Protein AF-A0A519YAA8-F1 (afdb_monomer_lite)

Radius of gyration: 18.39 Å; chains: 1; bounding box: 41×45×32 Å

Secondary structure (DSSP, 8-state):
-----PPPPTTTSPPPHHHHHHHHHH-SS--EEEEEEEPTTSSSEEEEEEEEE-HHHHHH--

Structure (mmCIF, N/CA/C/O backbone):
data_AF-A0A519YAA8-F1
#
_entry.id   AF-A0A519YAA8-F1
#
loop_
_atom_site.group_PDB
_atom_site.id
_atom_site.type_symbol
_atom_site.label_atom_id
_atom_site.label_alt_id
_atom_site.label_comp_id
_atom_site.label_asym_id
_atom_site.label_entity_id
_atom_site.label_seq_id
_atom_site.pdbx_PDB_ins_code
_atom_site.Cartn_x
_atom_site.Cartn_y
_atom_site.Cartn_z
_atom_site.occupancy
_atom_site.B_iso_or_equiv
_atom_site.auth_seq_id
_atom_site.auth_comp_id
_atom_site.auth_asym_id
_atom_site.auth_atom_id
_atom_site.pdbx_PDB_model_num
ATOM 1 N N . MET A 1 1 ? -25.511 37.162 -2.821 1.00 47.34 1 MET A N 1
ATOM 2 C CA . MET A 1 1 ? -24.246 36.518 -2.406 1.00 47.34 1 MET A CA 1
ATOM 3 C C . MET A 1 1 ? -23.668 35.875 -3.655 1.00 47.34 1 MET A C 1
ATOM 5 O O . MET A 1 1 ? -24.329 35.009 -4.208 1.00 47.34 1 MET A O 1
ATOM 9 N N . ALA A 1 2 ? -22.563 36.393 -4.194 1.00 50.38 2 ALA A N 1
ATOM 10 C CA . ALA A 1 2 ? -21.979 35.879 -5.433 1.00 50.38 2 ALA A CA 1
ATOM 11 C C . ALA A 1 2 ? -21.069 34.685 -5.114 1.00 50.38 2 ALA A C 1
ATOM 13 O O . ALA A 1 2 ? -20.133 34.828 -4.329 1.00 50.38 2 ALA A O 1
ATOM 14 N N . SER A 1 3 ? -21.360 33.520 -5.692 1.00 56.12 3 SER A N 1
ATOM 15 C CA . SER A 1 3 ? -20.468 32.360 -5.650 1.00 56.12 3 SER A CA 1
ATOM 16 C C . SER A 1 3 ? -19.261 32.623 -6.551 1.00 56.12 3 SER A C 1
ATOM 18 O O . SER A 1 3 ? -19.427 32.904 -7.735 1.00 56.12 3 SER A O 1
ATOM 20 N N . SER A 1 4 ? -18.055 32.545 -5.990 1.00 69.06 4 SER A N 1
ATOM 21 C CA . SER A 1 4 ? -16.806 32.562 -6.755 1.00 69.06 4 SER A CA 1
ATOM 22 C C . SER A 1 4 ? -16.648 31.218 -7.465 1.00 69.06 4 SER A C 1
ATOM 24 O O . SER A 1 4 ? -16.525 30.186 -6.807 1.00 69.06 4 SER A O 1
ATOM 26 N N . THR A 1 5 ? -16.667 31.206 -8.796 1.00 63.38 5 THR A N 1
ATOM 27 C CA . THR A 1 5 ? -16.205 30.057 -9.582 1.00 63.38 5 THR A CA 1
ATOM 28 C C . THR A 1 5 ? -14.681 30.108 -9.598 1.00 63.38 5 THR A C 1
ATOM 30 O O . THR A 1 5 ? -14.093 30.798 -10.433 1.00 63.38 5 THR A O 1
ATOM 33 N N . ALA A 1 6 ? -14.033 29.459 -8.627 1.00 74.19 6 ALA A N 1
ATOM 34 C CA . ALA A 1 6 ? -12.583 29.300 -8.660 1.00 74.19 6 ALA A CA 1
ATOM 35 C C . ALA A 1 6 ? -12.199 28.595 -9.971 1.00 74.19 6 ALA A C 1
ATOM 37 O O . ALA A 1 6 ? -12.811 27.592 -10.333 1.00 74.19 6 ALA A O 1
ATOM 38 N N . SER A 1 7 ? -11.242 29.163 -10.706 1.00 78.38 7 SER A N 1
ATOM 39 C CA . SER A 1 7 ? -10.738 28.546 -11.931 1.00 78.38 7 SER A CA 1
ATOM 40 C C . SER A 1 7 ? -10.054 27.235 -11.569 1.00 78.38 7 SER A C 1
ATOM 42 O O . SER A 1 7 ? -9.148 27.231 -10.739 1.00 78.38 7 SER A O 1
ATOM 44 N N . GLU A 1 8 ? -10.488 26.153 -12.204 1.00 78.94 8 GLU A N 1
ATOM 45 C CA . GLU A 1 8 ? -9.924 24.816 -12.039 1.00 78.94 8 GLU A CA 1
ATOM 46 C C . GLU A 1 8 ? -8.447 24.838 -12.470 1.00 78.94 8 GLU A C 1
ATOM 48 O O . GLU A 1 8 ? -8.107 25.332 -13.554 1.00 78.94 8 GLU A O 1
ATOM 53 N N . LEU A 1 9 ? -7.551 24.397 -11.589 1.00 81.62 9 LEU A N 1
ATOM 54 C CA . LEU A 1 9 ? -6.122 24.314 -11.865 1.00 81.62 9 LEU A CA 1
ATOM 55 C C . LEU A 1 9 ? -5.813 22.989 -12.572 1.00 81.62 9 LEU A C 1
ATOM 57 O O . LEU A 1 9 ? -6.514 21.999 -12.375 1.00 81.62 9 LEU A O 1
ATOM 61 N N . PRO A 1 10 ? -4.707 22.894 -13.329 1.00 77.00 10 PRO A N 1
ATOM 62 C CA . PRO A 1 10 ? -4.294 21.634 -13.952 1.00 77.00 10 PRO A CA 1
ATOM 63 C C . PRO A 1 10 ? -4.133 20.462 -12.969 1.00 77.00 10 PRO A C 1
ATOM 65 O O . PRO A 1 10 ? -4.237 19.310 -13.375 1.00 77.00 10 PRO A O 1
ATOM 68 N N . ALA A 1 11 ? -3.881 20.752 -11.688 1.00 74.44 11 ALA A N 1
ATOM 69 C CA . ALA A 1 11 ? -3.783 19.756 -10.621 1.00 74.44 11 ALA A CA 1
ATOM 70 C C . ALA A 1 11 ? -5.147 19.227 -10.138 1.00 74.44 11 ALA A C 1
ATOM 72 O O . ALA A 1 11 ? -5.191 18.158 -9.535 1.00 74.44 11 ALA A O 1
ATOM 73 N N . ASP A 1 12 ? -6.236 19.950 -10.409 1.00 78.44 12 ASP A N 1
ATOM 74 C CA . ASP A 1 12 ? -7.601 19.550 -10.050 1.00 78.44 12 ASP A CA 1
ATOM 75 C C . ASP A 1 12 ? -8.187 18.557 -11.071 1.00 78.44 12 ASP A C 1
ATOM 77 O O . ASP A 1 12 ? -9.194 17.899 -10.810 1.00 78.44 12 ASP A O 1
ATOM 81 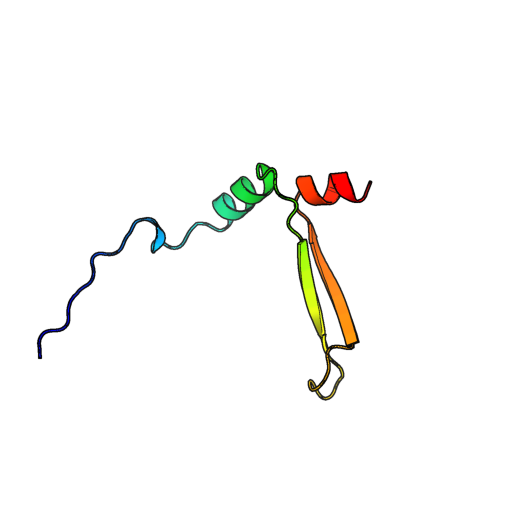N N . ILE A 1 13 ? -7.534 18.403 -12.230 1.00 80.56 13 ILE A N 1
ATOM 82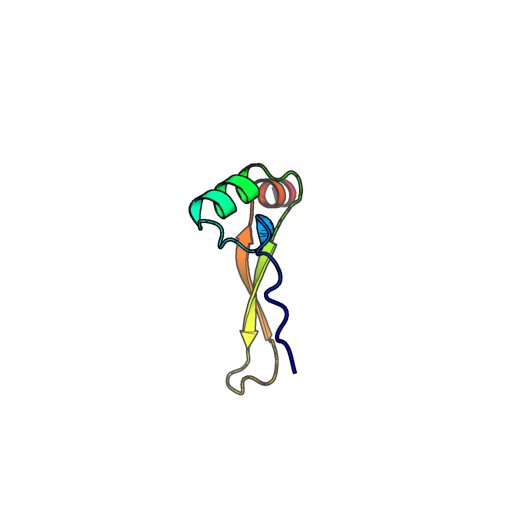 C CA . ILE A 1 13 ? -7.951 17.470 -13.275 1.00 80.56 13 ILE A CA 1
ATOM 83 C C . ILE A 1 13 ? -7.656 16.035 -12.806 1.00 80.56 13 ILE A C 1
ATOM 85 O O . ILE A 1 13 ? -6.499 15.714 -12.517 1.00 80.56 13 ILE A O 1
ATOM 89 N N .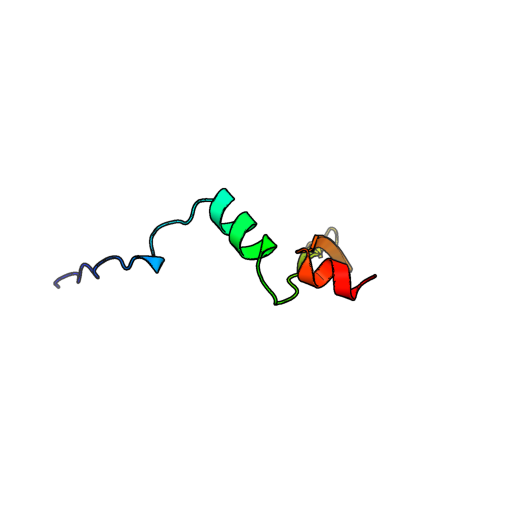 PRO A 1 14 ? -8.660 15.136 -12.769 1.00 79.25 14 PRO A N 1
ATOM 90 C CA . PRO A 1 14 ? -8.448 13.755 -12.366 1.00 79.25 14 PRO A CA 1
ATOM 91 C C . PRO A 1 14 ? -7.427 13.077 -13.283 1.00 79.25 14 PRO A C 1
ATOM 93 O O . PRO A 1 14 ? -7.615 12.943 -14.494 1.00 79.25 14 PRO A O 1
ATOM 96 N N . VAL A 1 15 ? -6.324 12.652 -12.676 1.00 77.88 15 VAL A N 1
ATOM 97 C CA . VAL A 1 15 ? -5.210 12.001 -13.362 1.00 77.88 15 VAL A CA 1
ATOM 98 C C . VAL A 1 15 ? -5.614 10.584 -13.765 1.00 77.88 15 VAL A C 1
ATOM 100 O O . VAL A 1 15 ? -6.269 9.867 -13.007 1.00 77.88 15 VAL A O 1
ATOM 103 N N . SER A 1 16 ? -5.208 10.152 -14.962 1.00 85.62 16 SER A N 1
ATOM 104 C CA . SER A 1 16 ? -5.443 8.774 -15.390 1.00 85.62 16 SER A CA 1
ATOM 105 C C . SER A 1 16 ? -4.696 7.797 -14.478 1.00 85.62 16 SER A C 1
ATOM 107 O O . SER A 1 16 ? -3.551 8.033 -14.086 1.00 85.62 16 SER A O 1
ATOM 109 N N . ALA A 1 17 ? -5.319 6.657 -14.170 1.00 85.56 17 ALA A N 1
ATOM 110 C CA . ALA A 1 17 ? -4.673 5.634 -13.351 1.00 85.56 17 ALA A CA 1
ATOM 111 C C . ALA A 1 17 ? -3.330 5.187 -13.957 1.00 85.56 17 ALA A C 1
ATOM 113 O O . ALA A 1 17 ? -2.378 4.962 -13.219 1.00 85.56 17 ALA A O 1
ATOM 114 N N . ALA A 1 18 ? -3.226 5.116 -15.288 1.00 88.06 18 ALA A N 1
ATOM 115 C CA . ALA A 1 18 ? -1.984 4.774 -15.980 1.00 88.06 18 ALA A CA 1
ATOM 116 C C . ALA A 1 18 ? -0.842 5.749 -15.644 1.00 88.06 18 ALA A C 1
ATOM 118 O O . ALA A 1 18 ? 0.222 5.311 -15.217 1.00 88.06 18 ALA A O 1
ATOM 119 N N . LEU A 1 19 ? -1.094 7.061 -15.721 1.00 89.00 19 LEU A N 1
ATOM 120 C CA . LEU A 1 19 ? -0.075 8.070 -15.430 1.00 89.00 19 LEU A CA 1
ATOM 121 C C . LEU A 1 19 ? 0.401 8.007 -13.970 1.00 89.00 19 LEU A C 1
ATOM 123 O O . LEU A 1 19 ? 1.586 8.182 -13.700 1.00 89.00 19 LEU A O 1
ATOM 127 N N . VAL A 1 20 ? -0.489 7.704 -13.020 1.00 89.50 20 VAL A N 1
ATOM 128 C CA . VAL A 1 20 ? -0.092 7.505 -11.614 1.00 89.50 20 VAL A CA 1
ATOM 129 C C . VAL A 1 20 ? 0.891 6.339 -11.476 1.00 89.50 20 VAL A C 1
ATOM 131 O O . VAL A 1 20 ? 1.902 6.475 -10.788 1.00 89.50 20 VAL A O 1
ATOM 134 N N . HIS A 1 21 ? 0.638 5.210 -12.145 1.00 90.81 21 HIS A N 1
ATOM 135 C CA . HIS A 1 21 ? 1.549 4.062 -12.102 1.00 90.81 21 HIS A CA 1
ATOM 136 C C . HIS A 1 21 ? 2.900 4.384 -12.751 1.00 90.81 21 HIS A C 1
ATOM 138 O O . HIS A 1 21 ? 3.933 4.026 -12.185 1.00 90.81 21 HIS A O 1
ATOM 144 N N . ASP A 1 22 ? 2.908 5.119 -13.866 1.00 94.00 22 ASP A N 1
ATOM 145 C CA . ASP A 1 22 ? 4.143 5.543 -14.534 1.00 94.00 22 ASP A CA 1
ATOM 146 C C . ASP A 1 22 ? 4.993 6.441 -13.626 1.00 94.00 22 ASP A C 1
ATOM 148 O O . ASP A 1 22 ? 6.197 6.222 -13.471 1.00 94.00 22 ASP A O 1
ATOM 152 N N . LEU A 1 23 ? 4.365 7.410 -12.950 1.00 93.31 23 LEU A N 1
ATOM 153 C CA . LEU A 1 23 ? 5.047 8.285 -11.994 1.00 93.31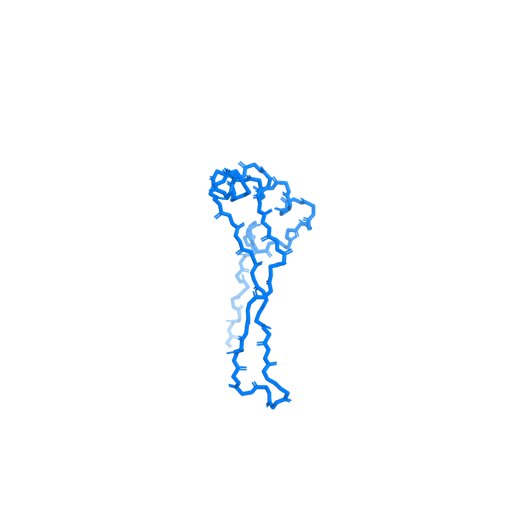 23 LEU A CA 1
ATOM 154 C C . LEU A 1 23 ? 5.611 7.503 -10.802 1.00 93.31 23 LEU A C 1
ATOM 156 O O . LEU A 1 23 ? 6.746 7.741 -10.385 1.00 93.31 23 LEU A O 1
ATOM 160 N N . LEU A 1 24 ? 4.858 6.536 -10.269 1.00 94.81 24 LEU A N 1
ATOM 161 C CA . LEU A 1 24 ? 5.332 5.673 -9.185 1.00 94.81 24 LEU A CA 1
ATOM 162 C C . LEU A 1 24 ? 6.505 4.785 -9.619 1.00 94.81 24 LEU A C 1
ATOM 164 O O . LEU A 1 24 ? 7.392 4.528 -8.801 1.00 94.81 24 LEU A O 1
ATOM 168 N N . ALA A 1 25 ? 6.521 4.335 -10.876 1.00 95.62 25 ALA A N 1
ATOM 169 C CA . ALA A 1 25 ? 7.577 3.495 -11.433 1.00 95.62 25 ALA A CA 1
ATOM 170 C C . ALA A 1 25 ? 8.911 4.242 -11.598 1.00 95.62 25 ALA A C 1
ATOM 172 O O . ALA A 1 25 ? 9.969 3.641 -11.399 1.00 95.62 25 ALA A O 1
ATOM 173 N N . VAL A 1 26 ? 8.870 5.540 -11.926 1.00 95.88 26 VAL A N 1
ATOM 174 C CA . VAL A 1 26 ? 10.073 6.383 -12.085 1.00 95.88 26 VAL A CA 1
ATOM 175 C C . VAL A 1 26 ? 10.463 7.153 -10.820 1.00 95.88 26 VAL A C 1
ATOM 177 O O . VAL A 1 26 ? 11.540 7.747 -10.775 1.00 95.88 26 VAL A O 1
ATOM 180 N N . SER A 1 27 ? 9.612 7.150 -9.790 1.00 95.06 27 SER A N 1
ATOM 181 C CA . SER A 1 27 ? 9.891 7.824 -8.522 1.00 95.06 27 SER A CA 1
ATOM 182 C C . SER A 1 27 ? 11.158 7.278 -7.860 1.00 95.06 27 SER A C 1
ATOM 184 O O . SER A 1 27 ? 11.348 6.068 -7.729 1.00 95.06 27 SER A O 1
ATOM 186 N N . LEU A 1 28 ? 12.011 8.192 -7.394 1.00 95.56 28 LEU A N 1
ATOM 187 C CA . LEU A 1 28 ? 13.198 7.856 -6.605 1.00 95.56 28 LEU A CA 1
ATOM 188 C C . LEU A 1 28 ? 12.854 7.560 -5.141 1.00 95.56 28 LEU A C 1
ATOM 190 O O . LEU A 1 28 ? 13.609 6.876 -4.454 1.00 95.56 28 LEU A O 1
ATOM 194 N N . THR A 1 29 ? 11.721 8.068 -4.656 1.00 95.75 29 THR A N 1
ATOM 195 C CA . THR A 1 29 ? 11.260 7.824 -3.291 1.00 95.75 29 THR A CA 1
ATOM 196 C C . THR A 1 29 ? 10.587 6.460 -3.217 1.00 95.75 29 THR A C 1
ATOM 198 O O . THR A 1 29 ? 9.670 6.163 -3.986 1.00 95.75 29 THR A O 1
ATOM 201 N N . GLY A 1 30 ? 11.023 5.635 -2.264 1.00 95.69 30 GLY A N 1
ATOM 202 C CA . GLY A 1 30 ? 10.341 4.391 -1.934 1.00 95.69 30 GLY A CA 1
ATOM 203 C C . GLY A 1 30 ? 8.932 4.672 -1.412 1.00 95.69 30 GLY A C 1
ATOM 204 O O . GLY A 1 30 ? 8.766 5.394 -0.432 1.00 95.69 30 GLY A O 1
ATOM 205 N N . MET A 1 31 ? 7.922 4.113 -2.073 1.00 95.06 31 MET A N 1
ATOM 206 C CA . MET A 1 31 ? 6.524 4.213 -1.673 1.00 95.06 31 MET A CA 1
ATOM 207 C C . MET A 1 31 ? 5.963 2.834 -1.358 1.00 95.06 31 MET A C 1
ATOM 209 O O . MET A 1 31 ? 6.109 1.890 -2.140 1.00 95.06 31 MET A O 1
ATOM 213 N N . LEU A 1 32 ? 5.289 2.764 -0.215 1.00 95.38 32 LEU A N 1
ATOM 214 C CA . LEU A 1 32 ? 4.646 1.579 0.316 1.00 95.38 32 LEU A CA 1
ATOM 215 C C . LEU A 1 32 ? 3.182 1.901 0.618 1.00 95.38 32 LEU A C 1
ATOM 217 O O . LEU A 1 32 ? 2.894 2.817 1.387 1.00 95.38 32 LEU A O 1
ATOM 221 N N . LEU A 1 33 ? 2.270 1.130 0.032 1.00 94.50 33 LEU A N 1
ATOM 222 C CA . LEU A 1 33 ? 0.858 1.138 0.385 1.00 94.50 33 LEU A CA 1
ATOM 223 C C . LEU A 1 33 ? 0.536 -0.105 1.212 1.00 94.50 33 LEU A C 1
ATOM 225 O O . LEU A 1 33 ? 0.681 -1.234 0.736 1.00 94.50 33 LEU A O 1
ATOM 229 N N . LEU A 1 34 ? 0.065 0.128 2.434 1.00 96.69 34 LEU A N 1
ATOM 230 C CA . LEU A 1 34 ? -0.426 -0.904 3.337 1.00 96.69 34 LEU A CA 1
ATOM 231 C C . LEU A 1 34 ? -1.929 -0.752 3.529 1.00 96.69 34 LEU A C 1
ATOM 233 O O . LEU A 1 34 ? -2.451 0.365 3.565 1.00 96.69 34 LEU A O 1
ATOM 237 N N . ARG A 1 35 ? -2.617 -1.879 3.689 1.00 96.50 35 ARG A N 1
ATOM 238 C CA . ARG A 1 35 ? -4.026 -1.915 4.070 1.00 96.50 35 ARG A CA 1
ATOM 239 C C . ARG A 1 35 ? -4.149 -2.373 5.521 1.00 96.50 35 ARG A C 1
ATOM 241 O O . ARG A 1 35 ? -3.658 -3.451 5.843 1.00 96.50 35 ARG A O 1
ATOM 248 N N . PRO A 1 36 ? -4.830 -1.608 6.387 1.00 97.06 36 PRO A N 1
ATOM 249 C CA . PRO A 1 36 ? -5.144 -2.075 7.727 1.00 97.06 36 PRO A CA 1
ATOM 250 C C . PRO A 1 36 ? -6.106 -3.261 7.685 1.00 97.06 36 PRO A C 1
ATOM 252 O O . PRO A 1 36 ? -7.146 -3.215 7.024 1.00 97.06 36 PRO A O 1
ATOM 255 N N . VAL A 1 37 ? -5.753 -4.307 8.424 1.00 96.88 37 VAL A N 1
ATOM 256 C CA . VAL A 1 37 ? -6.631 -5.425 8.761 1.00 96.88 37 VAL A CA 1
ATOM 257 C C . VAL A 1 37 ? -7.204 -5.145 10.142 1.00 96.88 37 VAL A C 1
ATOM 259 O O . VAL A 1 37 ? -6.466 -4.945 11.108 1.00 96.88 37 VAL A O 1
ATOM 262 N N . TYR A 1 38 ? -8.528 -5.105 10.229 1.00 96.62 38 TYR A N 1
ATOM 263 C CA . TYR A 1 38 ? -9.243 -4.825 11.469 1.00 96.62 38 TYR A CA 1
ATOM 264 C C . TYR A 1 38 ? -9.713 -6.117 12.138 1.00 96.62 38 TYR A C 1
ATOM 266 O O . TYR A 1 38 ? -9.958 -7.123 11.469 1.00 96.62 38 TYR A O 1
ATOM 274 N N . GLU A 1 39 ? -9.893 -6.078 13.457 1.00 96.31 39 GLU A N 1
ATOM 275 C CA . GLU A 1 39 ? -10.660 -7.106 14.167 1.00 96.31 39 GLU A CA 1
ATOM 276 C C . GLU A 1 39 ? -12.086 -7.220 13.613 1.00 96.31 39 GLU A C 1
ATOM 278 O O . GLU A 1 39 ? -12.621 -6.289 13.012 1.00 96.31 39 GLU A O 1
ATOM 283 N N . ALA A 1 40 ? -12.760 -8.339 13.894 1.00 93.44 40 ALA A N 1
ATOM 284 C CA . ALA A 1 40 ? -14.145 -8.563 13.471 1.00 93.44 40 ALA A CA 1
ATOM 285 C C . ALA A 1 40 ? -15.131 -7.486 13.973 1.00 93.44 40 ALA A C 1
ATOM 287 O O . ALA A 1 40 ? -16.163 -7.257 13.349 1.00 93.44 40 ALA A O 1
ATOM 288 N N . ASN A 1 41 ? -14.817 -6.822 15.091 1.00 93.81 41 ASN A N 1
ATOM 289 C CA . ASN A 1 41 ? -15.597 -5.708 15.639 1.00 93.81 41 ASN A CA 1
ATOM 290 C C . ASN A 1 41 ? -15.287 -4.349 14.964 1.00 93.81 41 ASN A C 1
ATOM 292 O O . ASN A 1 41 ? -15.956 -3.364 15.263 1.00 93.81 41 ASN A O 1
ATOM 296 N N . GLY A 1 42 ? -14.275 -4.281 14.089 1.00 90.31 42 GLY A N 1
ATOM 297 C CA . GLY A 1 42 ? -13.829 -3.074 13.390 1.00 90.31 42 GLY A CA 1
ATOM 298 C C . GLY A 1 42 ? -13.144 -2.013 14.260 1.00 90.31 42 GLY A C 1
ATOM 299 O O . GLY A 1 42 ? -12.790 -0.956 13.746 1.00 90.31 42 GLY A O 1
ATOM 300 N N . ALA A 1 43 ? -12.967 -2.254 15.562 1.00 92.69 43 ALA A N 1
ATOM 301 C CA . ALA A 1 43 ? -12.540 -1.235 16.521 1.00 92.69 43 ALA A CA 1
ATOM 302 C C . ALA A 1 43 ? -11.016 -1.049 16.582 1.00 92.69 43 ALA A C 1
ATOM 304 O O . ALA A 1 43 ? -10.546 0.046 16.886 1.00 92.69 43 ALA A O 1
ATOM 305 N N . SER A 1 44 ? -10.256 -2.100 16.266 1.00 96.38 44 SER A N 1
ATOM 306 C CA . SER A 1 44 ? -8.794 -2.112 16.363 1.00 96.38 44 SER A CA 1
ATOM 307 C C . SER A 1 44 ? -8.162 -2.638 15.081 1.00 96.38 44 SER A C 1
ATOM 309 O O . SER A 1 44 ? -8.649 -3.605 14.493 1.00 96.38 44 SER A O 1
ATOM 311 N N . ILE A 1 45 ? -7.057 -2.013 14.668 1.00 97.00 45 ILE A N 1
ATOM 312 C CA . ILE A 1 45 ? -6.166 -2.549 13.633 1.00 97.00 45 ILE A CA 1
ATOM 313 C C . ILE A 1 45 ? -5.301 -3.620 14.292 1.00 97.00 45 ILE A C 1
ATOM 315 O O . ILE A 1 45 ? -4.644 -3.341 15.295 1.00 97.00 45 ILE A O 1
ATOM 319 N N . ILE A 1 46 ? -5.298 -4.822 13.727 1.00 97.25 46 ILE A N 1
ATOM 320 C CA . ILE A 1 46 ? -4.504 -5.955 14.224 1.00 97.25 46 ILE A CA 1
ATOM 321 C C . ILE A 1 46 ? -3.320 -6.289 13.333 1.00 97.25 46 ILE A C 1
ATOM 323 O O . ILE A 1 46 ? -2.374 -6.909 13.807 1.00 97.25 46 ILE A O 1
ATOM 327 N N . ASP A 1 47 ? -3.363 -5.880 12.066 1.00 97.25 47 ASP A N 1
ATOM 328 C CA . ASP A 1 47 ? -2.283 -6.130 11.120 1.00 97.25 47 ASP A CA 1
ATOM 329 C C . ASP A 1 47 ? -2.296 -5.112 9.969 1.00 97.25 47 ASP A C 1
ATOM 331 O O . ASP A 1 47 ? -3.254 -4.349 9.790 1.00 97.25 47 ASP A O 1
ATOM 335 N N . LEU A 1 48 ? -1.221 -5.102 9.185 1.00 97.19 48 LEU A N 1
ATOM 336 C CA . LEU A 1 48 ? -1.068 -4.311 7.974 1.00 97.19 48 LEU A CA 1
ATOM 337 C C . LEU A 1 48 ? -0.677 -5.222 6.806 1.00 97.19 48 LEU A C 1
ATOM 339 O O . LEU A 1 48 ? 0.440 -5.731 6.729 1.00 97.19 48 LEU A O 1
ATOM 343 N N . GLU A 1 49 ? -1.590 -5.372 5.852 1.00 96.88 49 GLU A N 1
ATOM 344 C CA . GLU A 1 49 ? -1.361 -6.128 4.626 1.00 96.88 49 GLU A CA 1
ATOM 345 C C . GLU A 1 49 ? -0.579 -5.290 3.606 1.00 96.88 49 GLU A C 1
ATOM 347 O O . GLU A 1 49 ? -0.884 -4.117 3.368 1.00 96.88 49 GLU A O 1
ATOM 352 N N . TRP A 1 50 ? 0.409 -5.906 2.957 1.00 94.81 50 TRP A N 1
ATOM 353 C CA . TRP A 1 50 ? 1.183 -5.287 1.883 1.00 94.81 50 TRP A CA 1
ATOM 354 C C . TRP A 1 50 ? 0.375 -5.249 0.587 1.00 94.81 50 TRP A C 1
ATOM 356 O O . TRP A 1 50 ? 0.156 -6.279 -0.042 1.00 94.81 50 TRP A O 1
ATOM 366 N N . VAL A 1 51 ? -0.039 -4.054 0.162 1.00 95.38 51 VAL A N 1
ATOM 367 C CA . VAL A 1 51 ? -0.838 -3.883 -1.063 1.00 95.38 51 VAL A CA 1
ATOM 368 C C . VAL A 1 51 ? 0.043 -3.563 -2.259 1.00 95.38 51 VAL A C 1
ATOM 370 O O . VAL A 1 51 ? -0.150 -4.115 -3.340 1.00 95.38 51 VAL A O 1
ATOM 373 N N . TYR A 1 52 ? 0.989 -2.639 -2.093 1.00 94.69 52 TYR A N 1
ATOM 374 C CA . TYR A 1 52 ? 1.839 -2.199 -3.193 1.00 94.69 52 TYR A CA 1
ATOM 375 C C . TYR A 1 52 ? 3.175 -1.648 -2.705 1.00 94.69 52 TYR A C 1
ATOM 377 O O . TYR A 1 52 ? 3.256 -0.936 -1.707 1.00 94.69 52 TYR A O 1
ATOM 385 N N . LEU A 1 53 ? 4.209 -1.937 -3.485 1.00 95.81 53 LEU A N 1
ATOM 386 C CA . LEU A 1 53 ? 5.564 -1.434 -3.342 1.00 95.81 53 LEU A CA 1
ATOM 387 C C . LEU A 1 53 ? 6.018 -0.931 -4.704 1.00 95.81 53 LEU A C 1
ATOM 389 O O . LEU A 1 53 ? 6.016 -1.699 -5.668 1.00 95.81 53 LEU A O 1
ATOM 393 N N . ASN A 1 54 ? 6.449 0.324 -4.782 1.00 96.38 54 ASN A N 1
ATOM 394 C CA . ASN A 1 54 ? 7.071 0.804 -6.010 1.00 96.38 54 ASN A CA 1
ATOM 395 C C . ASN A 1 54 ? 8.496 0.228 -6.179 1.00 96.38 54 ASN A C 1
ATOM 397 O O . ASN A 1 54 ? 9.094 -0.243 -5.206 1.00 96.38 54 ASN A O 1
ATOM 401 N N . PRO A 1 55 ? 9.086 0.288 -7.388 1.00 97.50 55 PRO A N 1
ATOM 402 C CA . PRO A 1 55 ? 10.406 -0.292 -7.644 1.00 97.50 55 PRO A CA 1
ATOM 403 C C . PRO A 1 55 ? 11.516 0.255 -6.740 1.00 97.50 55 PRO A C 1
ATOM 405 O O . PRO A 1 55 ? 12.422 -0.483 -6.362 1.00 97.50 55 PRO A O 1
ATOM 408 N N . ALA A 1 56 ? 11.453 1.539 -6.372 1.00 97.25 56 ALA A N 1
ATOM 409 C CA . ALA A 1 56 ? 12.412 2.129 -5.445 1.00 97.25 56 ALA A CA 1
ATOM 410 C C . ALA A 1 56 ? 12.353 1.458 -4.063 1.00 97.25 56 ALA A C 1
ATOM 412 O O . ALA A 1 56 ? 13.393 1.065 -3.541 1.00 97.25 56 ALA A O 1
ATOM 413 N N . ALA A 1 57 ? 11.155 1.253 -3.507 1.00 95.88 57 ALA A N 1
ATOM 414 C CA . ALA A 1 57 ? 10.986 0.580 -2.222 1.00 95.88 57 ALA A CA 1
ATOM 415 C C . ALA A 1 57 ? 11.356 -0.91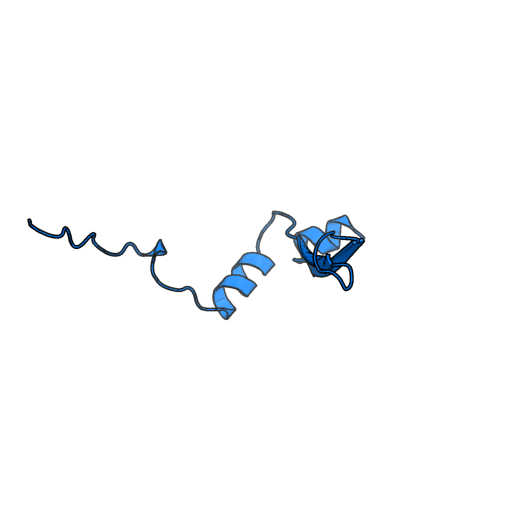0 -2.285 1.00 95.88 57 ALA A C 1
ATOM 417 O O . A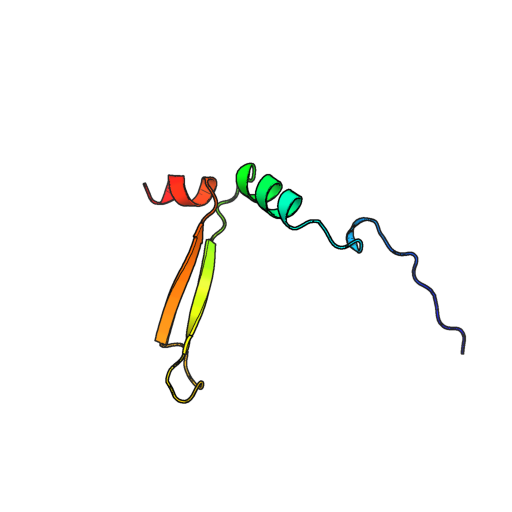LA A 1 57 ? 11.978 -1.420 -1.358 1.00 95.88 57 ALA A O 1
ATOM 418 N N . GLN A 1 58 ? 11.043 -1.600 -3.388 1.00 95.56 58 GLN A N 1
ATOM 419 C CA . GLN A 1 58 ? 11.418 -3.008 -3.574 1.00 95.56 58 GLN A CA 1
ATOM 420 C C . GLN A 1 58 ? 12.934 -3.212 -3.485 1.00 95.56 58 GLN A C 1
ATOM 422 O O . GLN A 1 58 ? 13.381 -4.133 -2.812 1.00 95.56 58 GLN A O 1
ATOM 427 N N . ARG A 1 59 ? 13.725 -2.328 -4.108 1.00 95.38 59 ARG A N 1
ATOM 428 C CA . ARG A 1 59 ? 15.198 -2.396 -4.076 1.00 95.38 59 ARG A CA 1
ATOM 429 C C . ARG A 1 59 ? 15.790 -2.191 -2.683 1.00 95.38 59 ARG A C 1
ATOM 431 O O . ARG A 1 59 ? 16.905 -2.626 -2.451 1.00 95.38 59 ARG A O 1
ATOM 438 N N . MET A 1 60 ? 15.087 -1.502 -1.783 1.00 92.38 60 MET A N 1
ATOM 439 C CA . MET A 1 60 ? 15.557 -1.272 -0.409 1.00 92.38 60 MET A CA 1
ATOM 440 C C . MET A 1 60 ? 15.346 -2.486 0.501 1.00 92.38 60 MET A C 1
ATOM 442 O O . MET A 1 60 ? 15.991 -2.581 1.540 1.00 92.38 60 MET A O 1
ATOM 446 N N . LEU A 1 61 ? 14.406 -3.365 0.144 1.00 86.56 61 LEU A N 1
ATOM 447 C CA . LEU A 1 61 ? 14.065 -4.573 0.900 1.00 86.56 61 LEU A CA 1
ATOM 448 C C . LEU A 1 61 ? 14.810 -5.823 0.399 1.00 86.56 61 LEU A C 1
ATOM 450 O O . LEU A 1 61 ? 14.649 -6.892 0.986 1.00 86.56 61 LEU A O 1
ATOM 454 N N . GLN A 1 62 ? 15.572 -5.691 -0.690 1.00 75.12 62 GLN A N 1
ATOM 455 C CA . GLN A 1 62 ? 16.450 -6.721 -1.255 1.00 75.12 62 GLN A CA 1
ATOM 456 C C . GLN A 1 62 ? 17.846 -6.630 -0.642 1.00 75.12 62 GLN A C 1
ATOM 458 O O . GLN A 1 62 ? 18.442 -7.708 -0.431 1.00 75.12 62 GLN A O 1
#

Sequence (62 aa):
MASSTASELPADIPVSAALVHDLLAVSLTGMLLLRPVYEANGASIIDLEWVYLNPAAQRMLQ

Foldseek 3Di:
DDDDPPPQDPVNPDDDPVVVLVCLQPDLDKDWDWDFDADPVRPDGPDTHTDDIHPNNVVVVD

pLDDT: mean 88.4, std 11.74, range [47.34, 97.5]